Protein AF-W8X432-F1 (afdb_monomer_lite)

Sequence (60 aa):
MKRASDQPVPCPCGLPAAYADCYGRWHHGSLHLQAPDAQALMRSRYSAYVLDELDYLLRT

Foldseek 3Di:
DPDPPPPQPDQPLPDPDRVCVQLVCCLPNPCPVPQPDPVSLVSSLVSCVVVVSVVSVVVD

InterPro domains:
  IPR032710 NTF2-like domain superfamily [SSF54427] (34-60)
  IPR048469 YchJ-like, middle NTF2-like domain [PF17775] (37-60)

Radius of gyration: 12.09 Å; chains: 1; bounding box: 20×32×32 Å

Structure (mmCIF, N/CA/C/O backbone):
data_AF-W8X432-F1
#
_entry.id   AF-W8X432-F1
#
loop_
_atom_site.group_PDB
_atom_site.id
_atom_site.type_symbol
_atom_site.label_atom_id
_atom_site.label_alt_id
_atom_site.label_comp_id
_atom_site.label_asym_id
_atom_site.label_entity_id
_atom_site.label_seq_id
_atom_site.pdbx_PDB_ins_code
_atom_site.Cartn_x
_atom_site.Cartn_y
_atom_site.Cartn_z
_atom_site.occupancy
_atom_site.B_iso_or_equiv
_atom_site.auth_seq_id
_atom_site.auth_comp_id
_atom_site.auth_asym_id
_atom_site.auth_atom_id
_atom_site.pdbx_PDB_model_num
ATOM 1 N N . MET A 1 1 ? -12.040 18.611 -24.916 1.00 42.59 1 MET A N 1
ATOM 2 C CA . MET A 1 1 ? -11.630 18.856 -23.515 1.00 42.59 1 MET A CA 1
ATOM 3 C C . MET A 1 1 ? -11.326 17.517 -22.846 1.00 42.59 1 MET A C 1
ATOM 5 O O . MET A 1 1 ? -12.257 16.748 -22.652 1.00 42.59 1 MET A O 1
ATOM 9 N N . LYS A 1 2 ? -10.058 17.186 -22.551 1.00 46.22 2 LYS A N 1
ATOM 10 C CA . LYS A 1 2 ? -9.727 16.003 -21.731 1.00 46.22 2 LYS A CA 1
ATOM 11 C C . LYS A 1 2 ? -9.982 16.372 -20.267 1.00 46.22 2 LYS A C 1
ATOM 13 O O . LYS A 1 2 ? -9.407 17.346 -19.788 1.00 46.22 2 LYS A O 1
ATOM 18 N N . ARG A 1 3 ? -10.918 15.688 -19.602 1.00 47.66 3 ARG A N 1
ATOM 19 C CA . ARG A 1 3 ? -11.259 15.945 -18.195 1.00 47.66 3 ARG A CA 1
ATOM 20 C C . ARG A 1 3 ? -10.024 15.710 -17.321 1.00 47.66 3 ARG A C 1
ATOM 22 O O . ARG A 1 3 ? -9.331 14.717 -17.502 1.00 47.66 3 ARG A O 1
ATOM 29 N N . ALA A 1 4 ? -9.817 16.569 -16.325 1.00 50.72 4 ALA A N 1
ATOM 30 C CA . ALA A 1 4 ? -8.805 16.423 -15.273 1.00 50.72 4 ALA A CA 1
ATOM 31 C C . ALA A 1 4 ? -9.015 15.186 -14.358 1.00 50.72 4 ALA A C 1
ATOM 33 O O . ALA A 1 4 ? -8.352 15.054 -13.339 1.00 50.72 4 ALA A O 1
ATOM 34 N N . SER A 1 5 ? -9.947 14.292 -14.710 1.00 55.38 5 SER A N 1
ATOM 35 C CA . SER A 1 5 ? -10.385 13.118 -13.943 1.00 55.38 5 SER A CA 1
ATOM 36 C C . SER A 1 5 ? -9.726 11.804 -14.378 1.00 55.38 5 SER A C 1
ATOM 38 O O . SER A 1 5 ? -9.951 10.794 -13.728 1.00 55.38 5 SER A O 1
ATOM 40 N N . ASP A 1 6 ? -8.993 11.799 -15.496 1.00 57.81 6 ASP A N 1
ATOM 41 C CA . ASP A 1 6 ? -8.494 10.577 -16.155 1.00 57.81 6 ASP A CA 1
ATOM 42 C C . ASP A 1 6 ? -6.974 10.396 -16.005 1.00 57.81 6 ASP A C 1
ATOM 44 O O . ASP A 1 6 ? -6.357 9.582 -16.689 1.00 57.81 6 ASP A O 1
ATOM 48 N N . GLN A 1 7 ? -6.326 11.192 -15.144 1.00 62.81 7 GLN A N 1
ATOM 49 C CA . GLN A 1 7 ? -4.926 10.930 -14.836 1.00 62.81 7 GLN A CA 1
ATOM 50 C C . GLN A 1 7 ? -4.836 9.707 -13.924 1.00 62.81 7 GLN A C 1
ATOM 52 O O . GLN A 1 7 ? -5.470 9.698 -12.865 1.00 62.81 7 GLN A O 1
ATOM 57 N N . PRO A 1 8 ? -4.045 8.689 -14.305 1.00 71.88 8 PRO A N 1
ATOM 58 C CA . PRO A 1 8 ? -3.819 7.552 -13.438 1.00 71.88 8 PRO A CA 1
ATOM 59 C C . PRO A 1 8 ? -3.210 8.047 -12.129 1.00 71.88 8 PRO A C 1
ATOM 61 O O . PRO A 1 8 ? -2.161 8.694 -12.129 1.00 71.88 8 PRO A O 1
ATOM 64 N N . VAL A 1 9 ? -3.882 7.749 -11.016 1.00 85.69 9 VAL A N 1
ATOM 65 C CA . VAL A 1 9 ? -3.383 8.076 -9.679 1.00 85.69 9 VAL A CA 1
ATOM 66 C C . VAL A 1 9 ? -2.019 7.401 -9.518 1.00 85.69 9 VAL A C 1
ATOM 68 O O . VAL A 1 9 ? -1.937 6.183 -9.700 1.00 85.69 9 VAL A O 1
ATOM 71 N N . PRO A 1 10 ? -0.938 8.144 -9.227 1.00 90.31 10 PRO A N 1
ATOM 72 C CA . PRO A 1 10 ? 0.377 7.546 -9.056 1.00 90.31 10 PRO A CA 1
ATOM 73 C C . PRO A 1 10 ? 0.387 6.648 -7.819 1.00 90.31 10 PRO A C 1
ATOM 75 O O . PRO A 1 10 ? -0.226 6.958 -6.798 1.00 90.31 10 PRO A O 1
ATOM 78 N N . CYS A 1 11 ? 1.099 5.526 -7.893 1.00 92.00 11 CYS A N 1
ATOM 79 C CA . CYS A 1 11 ? 1.241 4.653 -6.737 1.00 92.00 11 CYS A CA 1
ATOM 80 C C . CYS A 1 11 ? 2.178 5.293 -5.687 1.00 92.00 11 CYS A C 1
ATOM 82 O O . CYS A 1 11 ? 3.282 5.713 -6.044 1.00 92.00 11 CYS A O 1
ATOM 84 N N . PRO A 1 12 ? 1.835 5.285 -4.383 1.00 91.81 12 PRO A N 1
ATOM 85 C CA . PRO A 1 12 ? 2.673 5.873 -3.324 1.00 91.81 12 PRO A CA 1
ATOM 86 C C . PRO A 1 12 ? 4.014 5.152 -3.103 1.00 91.81 12 PRO A C 1
ATOM 88 O O . PRO A 1 12 ? 4.829 5.573 -2.291 1.00 91.81 12 PRO A O 1
ATOM 91 N N . CYS A 1 13 ? 4.278 4.065 -3.826 1.00 89.44 13 CYS A N 1
ATOM 92 C CA . CYS A 1 13 ? 5.507 3.293 -3.710 1.00 89.44 13 CYS A CA 1
ATOM 93 C C . CYS A 1 13 ? 6.703 3.876 -4.472 1.00 89.44 13 CYS A C 1
ATOM 95 O O . CYS A 1 13 ? 7.794 3.309 -4.405 1.00 89.44 13 CYS A O 1
ATOM 97 N N . GLY A 1 14 ? 6.492 4.961 -5.224 1.00 85.38 14 GLY A N 1
ATOM 98 C CA . GLY A 1 14 ? 7.534 5.660 -5.977 1.00 85.38 14 GLY A CA 1
ATOM 99 C C . GLY A 1 14 ? 7.912 5.017 -7.314 1.00 85.38 14 GLY A C 1
ATOM 100 O O . GLY A 1 14 ? 8.771 5.548 -8.013 1.00 85.38 14 GLY A O 1
ATOM 101 N N . LEU A 1 15 ? 7.286 3.900 -7.702 1.00 87.00 15 LEU A N 1
ATOM 102 C CA . LEU A 1 15 ? 7.450 3.344 -9.046 1.00 87.00 15 LEU A CA 1
ATOM 103 C C . LEU A 1 15 ? 6.653 4.170 -10.070 1.00 87.00 15 LEU A C 1
ATOM 105 O O . LEU A 1 15 ? 5.560 4.638 -9.745 1.00 87.00 15 LEU A O 1
ATOM 109 N N . PRO A 1 16 ? 7.144 4.307 -11.316 1.00 87.56 16 PRO A N 1
ATOM 110 C CA . PRO A 1 16 ? 6.446 5.022 -12.382 1.00 87.56 16 PRO A CA 1
ATOM 111 C C . PRO A 1 16 ? 5.305 4.164 -12.958 1.00 87.56 16 PRO A C 1
ATOM 113 O O . PRO A 1 16 ? 5.329 3.765 -14.118 1.00 87.56 16 PRO A O 1
ATOM 116 N N . ALA A 1 17 ? 4.319 3.841 -12.122 1.00 89.25 17 ALA A N 1
ATOM 117 C CA . ALA A 1 17 ? 3.148 3.050 -12.473 1.00 89.25 17 ALA A CA 1
ATOM 118 C C . ALA A 1 17 ? 1.879 3.668 -11.876 1.00 89.25 17 ALA A C 1
ATOM 120 O O . ALA A 1 17 ? 1.894 4.241 -10.780 1.00 89.25 17 ALA A O 1
ATOM 121 N N . ALA A 1 18 ? 0.766 3.503 -12.590 1.00 92.50 18 ALA A N 1
ATOM 122 C CA . ALA A 1 18 ? -0.554 3.804 -12.062 1.00 92.50 18 ALA A CA 1
ATOM 123 C C . ALA A 1 18 ? -0.843 2.911 -10.848 1.00 92.50 18 ALA A C 1
ATOM 125 O O . ALA A 1 18 ? -0.503 1.727 -10.848 1.00 92.50 18 ALA A O 1
ATOM 126 N N . TYR A 1 19 ? -1.506 3.449 -9.827 1.00 92.81 19 TYR A N 1
ATOM 127 C CA . TYR A 1 19 ? -1.902 2.699 -8.636 1.00 92.81 19 TYR A CA 1
ATOM 128 C C . TYR A 1 19 ? -2.685 1.431 -8.998 1.00 92.81 19 TYR A C 1
ATOM 130 O O . TYR A 1 19 ? -2.354 0.361 -8.490 1.00 9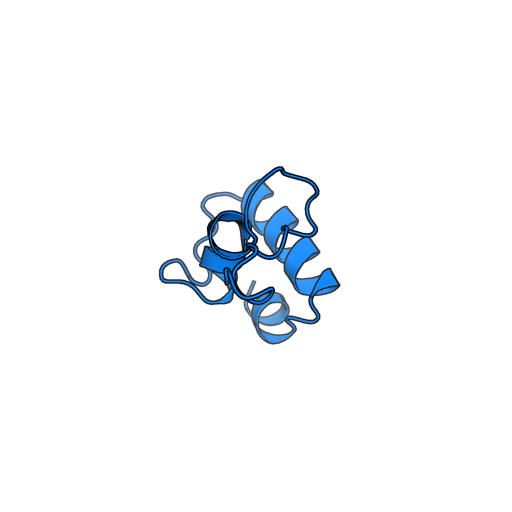2.81 19 TYR A O 1
ATOM 138 N N . ALA A 1 20 ? -3.649 1.538 -9.921 1.00 92.31 20 ALA A N 1
ATOM 139 C CA . ALA A 1 20 ? -4.479 0.421 -10.372 1.00 92.31 20 ALA A CA 1
ATOM 140 C C . ALA A 1 20 ? -3.650 -0.746 -10.940 1.00 92.31 20 ALA A C 1
ATOM 142 O O . ALA A 1 20 ? -3.905 -1.896 -10.590 1.00 92.31 20 ALA A O 1
ATOM 143 N N . ASP A 1 21 ? -2.615 -0.449 -11.730 1.00 92.00 21 ASP A N 1
ATOM 144 C CA . ASP A 1 21 ? -1.738 -1.457 -12.341 1.00 92.00 21 ASP A CA 1
ATOM 145 C C . ASP A 1 21 ? -0.617 -1.927 -11.395 1.00 92.00 21 ASP A C 1
ATOM 147 O O . ASP A 1 21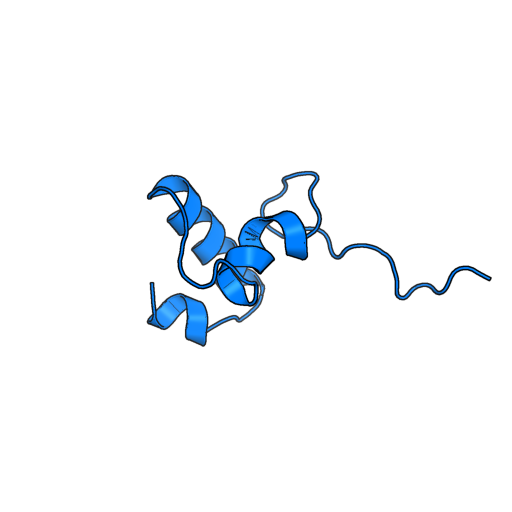 ? -0.020 -2.990 -11.584 1.00 92.00 21 ASP A O 1
ATOM 151 N N . CYS A 1 22 ? -0.323 -1.142 -10.355 1.00 94.19 22 CYS A N 1
ATOM 152 C CA . CYS A 1 22 ? 0.682 -1.449 -9.348 1.00 94.19 22 CYS A CA 1
ATOM 153 C C . CYS A 1 22 ? 0.084 -2.320 -8.230 1.00 94.19 22 CYS A C 1
ATOM 155 O O . CYS A 1 22 ? -0.180 -3.501 -8.459 1.00 94.19 22 CYS A O 1
ATOM 157 N N . TYR A 1 23 ? -0.123 -1.770 -7.030 1.00 95.56 23 TYR A N 1
ATOM 158 C CA . TYR A 1 23 ? -0.657 -2.506 -5.876 1.00 95.56 23 TYR A CA 1
ATOM 159 C C . TYR A 1 23 ? -2.185 -2.468 -5.772 1.00 95.56 23 TYR A C 1
ATOM 161 O O . TYR A 1 23 ? -2.771 -3.336 -5.130 1.00 95.56 23 TYR A O 1
ATOM 169 N N . GLY A 1 24 ? -2.849 -1.540 -6.470 1.00 94.12 24 GLY A N 1
ATOM 170 C CA . GLY A 1 24 ? -4.310 -1.455 -6.514 1.00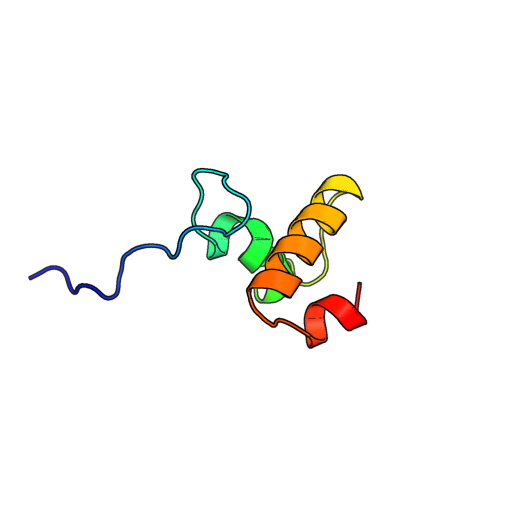 94.12 24 GLY A CA 1
ATOM 171 C C . GLY A 1 24 ? -4.958 -2.738 -7.039 1.00 94.12 24 GLY A C 1
ATOM 172 O O . GLY A 1 24 ? -6.012 -3.139 -6.548 1.00 94.12 24 GLY A O 1
ATOM 173 N N . ARG A 1 25 ? -4.280 -3.464 -7.942 1.00 95.81 25 ARG A N 1
ATOM 174 C CA . ARG A 1 25 ? -4.740 -4.772 -8.429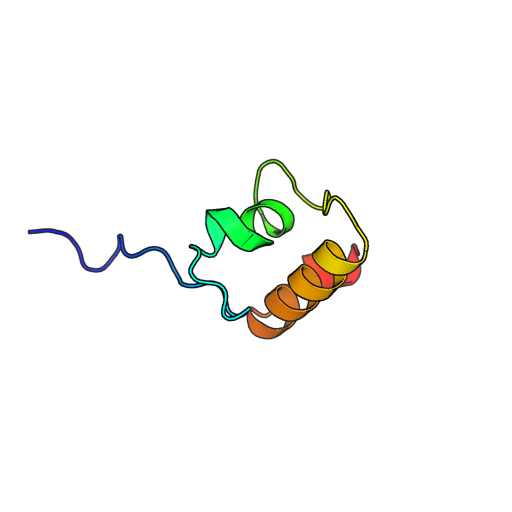 1.00 95.81 25 ARG A CA 1
ATOM 175 C C . ARG A 1 25 ? -4.851 -5.844 -7.339 1.00 95.81 25 ARG A C 1
ATOM 177 O O . ARG A 1 25 ? -5.637 -6.772 -7.504 1.00 95.81 25 ARG A O 1
ATOM 184 N N . TRP A 1 26 ? -4.077 -5.721 -6.257 1.00 97.56 26 TRP A N 1
ATOM 185 C CA . TRP A 1 26 ? -4.121 -6.621 -5.103 1.00 97.56 26 TRP A CA 1
ATOM 186 C C . TRP A 1 26 ? -4.982 -6.085 -3.965 1.00 97.56 26 TRP A C 1
ATOM 188 O O . TRP A 1 26 ? -5.434 -6.894 -3.171 1.00 97.56 26 TRP A O 1
ATOM 198 N N . HIS A 1 27 ? -5.219 -4.772 -3.885 1.00 96.44 27 HIS A N 1
ATOM 199 C CA . HIS A 1 27 ? -6.104 -4.183 -2.874 1.00 96.44 27 HIS A CA 1
ATOM 200 C C . HIS A 1 27 ? -7.584 -4.324 -3.251 1.00 96.44 27 HIS A C 1
ATOM 202 O O . HIS A 1 27 ? -8.395 -4.702 -2.413 1.00 96.44 27 HIS A O 1
ATOM 208 N N . HIS A 1 28 ? -7.921 -4.036 -4.516 1.00 95.31 28 HIS A N 1
ATOM 209 C CA . HIS A 1 28 ? -9.310 -3.942 -4.999 1.00 95.31 28 HIS A CA 1
ATOM 210 C C . HIS A 1 28 ? -9.541 -4.600 -6.364 1.00 95.31 28 HIS A C 1
ATOM 212 O O . HIS A 1 28 ? -10.665 -4.628 -6.862 1.00 95.31 28 HIS A O 1
ATOM 218 N N . GLY A 1 29 ? -8.479 -5.079 -7.016 1.00 92.50 29 GLY A N 1
ATOM 219 C CA . GLY A 1 29 ? -8.552 -5.640 -8.363 1.00 92.50 29 GLY A CA 1
ATOM 220 C C . GLY A 1 29 ? -8.865 -7.135 -8.405 1.00 92.50 29 GLY A C 1
ATOM 221 O O . GLY A 1 29 ? -9.079 -7.801 -7.395 1.00 92.50 29 GLY A O 1
ATOM 222 N N . SER A 1 30 ? -8.830 -7.690 -9.618 1.00 93.19 30 SER A N 1
ATOM 223 C CA . SER A 1 30 ? -9.063 -9.120 -9.875 1.00 93.19 30 SER A CA 1
ATOM 224 C C . SER A 1 30 ? -8.055 -10.050 -9.190 1.00 93.19 30 SER A C 1
ATOM 226 O O . SER A 1 30 ? -8.334 -11.233 -9.016 1.00 93.19 30 SER A O 1
ATOM 228 N N . LEU A 1 31 ? -6.900 -9.518 -8.782 1.00 96.31 31 LEU A N 1
ATOM 229 C CA . LEU A 1 31 ? -5.851 -10.239 -8.068 1.00 96.31 31 LEU A CA 1
ATOM 230 C C . LEU A 1 31 ? -5.883 -9.952 -6.558 1.00 96.31 31 LEU A C 1
ATOM 232 O O . LEU A 1 31 ? -4.842 -9.993 -5.904 1.00 96.31 31 LEU A O 1
ATOM 236 N N . HIS A 1 32 ? -7.055 -9.644 -5.993 1.00 97.25 32 HIS A N 1
ATOM 237 C CA . HIS A 1 32 ? -7.201 -9.321 -4.570 1.00 97.25 32 HIS A CA 1
ATOM 238 C C . HIS A 1 32 ? -6.503 -10.338 -3.659 1.00 97.25 32 HIS A C 1
ATOM 240 O O . HIS A 1 32 ? -6.697 -11.543 -3.831 1.00 97.25 32 HIS A O 1
A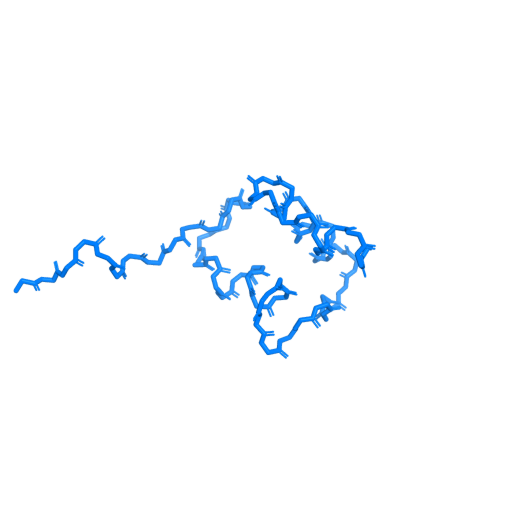TOM 246 N N . LEU A 1 33 ? -5.703 -9.845 -2.708 1.00 97.38 33 LEU A N 1
ATOM 247 C CA . LEU A 1 33 ? -4.872 -10.615 -1.765 1.00 97.38 33 LEU A CA 1
ATOM 248 C C . LEU A 1 33 ? -3.842 -11.579 -2.390 1.00 97.38 33 LEU A C 1
ATOM 250 O O . LEU A 1 33 ? -3.273 -12.411 -1.687 1.00 97.38 33 LEU A O 1
ATOM 254 N N . GLN A 1 34 ? -3.578 -11.487 -3.693 1.00 97.81 34 GLN A N 1
ATOM 255 C CA . GLN A 1 34 ? -2.705 -12.417 -4.421 1.00 97.81 34 GLN A CA 1
ATOM 256 C C . GLN A 1 34 ? -1.378 -11.754 -4.813 1.00 97.81 34 GLN A C 1
ATOM 258 O O . GLN A 1 34 ? -0.962 -11.782 -5.975 1.00 97.81 34 GLN A O 1
ATOM 263 N N . ALA A 1 35 ? -0.700 -11.134 -3.842 1.00 96.94 35 ALA A N 1
ATOM 264 C CA . ALA A 1 35 ? 0.683 -10.713 -4.043 1.00 96.94 35 ALA A CA 1
ATOM 265 C C . ALA A 1 35 ? 1.562 -11.961 -4.316 1.00 96.94 35 ALA A C 1
ATOM 267 O O . ALA A 1 35 ? 1.477 -12.931 -3.566 1.00 96.94 35 ALA A O 1
ATOM 268 N N . PRO A 1 36 ? 2.386 -11.973 -5.381 1.00 97.25 36 PRO A N 1
ATOM 269 C CA . PRO A 1 36 ? 3.058 -13.178 -5.875 1.00 97.25 36 PRO A CA 1
ATOM 270 C C . PRO A 1 36 ? 4.238 -13.626 -5.007 1.00 97.25 36 PRO A C 1
ATOM 272 O O . PRO A 1 36 ? 4.659 -14.776 -5.094 1.00 97.25 36 PRO A O 1
ATOM 275 N N . ASP A 1 37 ? 4.786 -12.723 -4.195 1.00 97.06 37 ASP A N 1
ATOM 276 C CA . ASP A 1 37 ? 5.913 -12.986 -3.311 1.00 97.06 37 ASP A CA 1
ATOM 277 C C . ASP A 1 37 ? 5.876 -12.074 -2.070 1.00 97.06 37 ASP A C 1
ATOM 279 O O . ASP A 1 37 ? 5.099 -11.116 -1.981 1.00 97.06 37 ASP A O 1
ATOM 283 N N . ALA A 1 38 ? 6.725 -12.378 -1.085 1.00 97.62 38 ALA A N 1
ATOM 284 C CA . ALA A 1 38 ? 6.771 -11.647 0.180 1.00 97.62 38 ALA A CA 1
ATOM 285 C C . ALA A 1 38 ? 7.187 -10.174 0.010 1.00 97.62 38 ALA A C 1
ATOM 287 O O . ALA A 1 38 ? 6.657 -9.298 0.694 1.00 97.62 38 ALA A O 1
ATOM 288 N N . GLN A 1 39 ? 8.107 -9.873 -0.913 1.00 96.00 39 GLN A N 1
ATOM 289 C CA . GLN A 1 39 ? 8.567 -8.504 -1.154 1.00 96.00 39 GLN A CA 1
ATOM 290 C C . GLN A 1 39 ? 7.440 -7.648 -1.745 1.00 96.00 39 GLN A C 1
ATOM 292 O O . GLN A 1 39 ? 7.221 -6.510 -1.318 1.00 96.00 39 GLN A O 1
ATOM 297 N N . ALA A 1 40 ? 6.720 -8.200 -2.717 1.00 95.94 40 ALA A N 1
ATOM 298 C CA . ALA A 1 40 ? 5.524 -7.629 -3.303 1.00 95.94 40 ALA A CA 1
ATOM 299 C C . ALA A 1 40 ? 4.459 -7.366 -2.234 1.00 95.94 40 ALA A C 1
ATOM 301 O O . ALA A 1 40 ? 3.926 -6.255 -2.168 1.00 95.94 40 ALA A O 1
ATOM 302 N N . LEU A 1 41 ? 4.209 -8.338 -1.351 1.00 97.75 41 LEU A N 1
ATOM 303 C CA . LEU A 1 41 ? 3.251 -8.181 -0.263 1.00 97.75 41 LEU A CA 1
ATOM 304 C C . LEU A 1 41 ? 3.641 -7.038 0.682 1.00 97.75 41 LEU A C 1
ATOM 306 O O . LEU A 1 41 ? 2.825 -6.160 0.949 1.00 97.75 41 LEU A O 1
ATOM 310 N N . MET A 1 42 ? 4.895 -6.983 1.140 1.00 97.06 42 MET A N 1
ATOM 311 C CA . MET A 1 42 ? 5.360 -5.921 2.044 1.00 97.06 42 MET A CA 1
ATOM 312 C C . MET A 1 42 ? 5.210 -4.520 1.432 1.00 97.06 42 MET A C 1
ATOM 314 O O . MET A 1 42 ? 4.767 -3.591 2.107 1.00 97.06 42 MET A O 1
ATOM 318 N N . ARG A 1 43 ? 5.538 -4.354 0.144 1.00 95.81 43 ARG A N 1
ATOM 319 C CA . ARG A 1 43 ? 5.402 -3.061 -0.552 1.00 95.81 43 ARG A CA 1
ATOM 320 C C . ARG A 1 43 ? 3.943 -2.677 -0.814 1.00 95.81 43 ARG A C 1
ATOM 322 O O . ARG A 1 43 ? 3.594 -1.496 -0.735 1.00 95.81 43 ARG A O 1
ATOM 329 N N . SER A 1 44 ? 3.093 -3.665 -1.086 1.00 96.62 44 SER A N 1
ATOM 330 C CA . SER A 1 44 ? 1.645 -3.480 -1.177 1.00 96.62 44 SER A CA 1
ATOM 331 C C . SER A 1 44 ? 1.073 -3.021 0.162 1.00 96.62 44 SER A C 1
ATOM 333 O O . SER A 1 44 ? 0.386 -2.007 0.201 1.00 96.62 44 SER A O 1
ATOM 335 N N . ARG A 1 45 ? 1.452 -3.671 1.271 1.00 97.75 45 ARG A N 1
ATOM 336 C CA . ARG A 1 45 ? 1.042 -3.288 2.633 1.00 97.75 45 ARG A CA 1
ATOM 337 C C . ARG A 1 45 ? 1.479 -1.872 3.004 1.00 97.75 45 ARG A C 1
ATOM 339 O O . ARG A 1 45 ? 0.687 -1.123 3.559 1.00 97.75 45 ARG A O 1
ATOM 346 N N . TYR A 1 46 ? 2.693 -1.457 2.640 1.00 96.75 46 TYR A N 1
ATOM 347 C CA . TYR A 1 46 ? 3.103 -0.056 2.804 1.00 96.75 46 TYR A CA 1
ATOM 348 C C . TYR A 1 46 ? 2.165 0.908 2.060 1.00 96.75 46 TYR A C 1
ATOM 350 O O . TYR A 1 46 ? 1.721 1.905 2.621 1.00 96.75 46 TYR A O 1
ATOM 358 N N . SER A 1 47 ? 1.824 0.593 0.809 1.00 96.12 47 SER A N 1
ATOM 359 C CA . SER A 1 47 ? 0.930 1.439 0.010 1.00 96.12 47 SER A CA 1
ATOM 360 C C . SER A 1 47 ? -0.489 1.470 0.583 1.00 96.12 47 SER A C 1
ATOM 362 O O . SER A 1 47 ? -1.108 2.526 0.587 1.00 96.12 47 SER A O 1
ATOM 364 N N . ALA A 1 48 ? -0.976 0.343 1.110 1.00 97.19 48 ALA A N 1
ATOM 365 C CA . ALA A 1 48 ? -2.253 0.253 1.813 1.00 97.19 48 ALA A CA 1
ATOM 366 C C . ALA A 1 48 ? -2.273 1.134 3.070 1.00 97.19 48 ALA A C 1
ATOM 368 O O . ALA A 1 48 ? -3.235 1.856 3.286 1.00 97.19 48 ALA A O 1
ATOM 369 N N . TYR A 1 49 ? -1.186 1.150 3.847 1.00 97.50 49 TYR A N 1
ATOM 370 C CA . TYR A 1 49 ? -1.051 2.038 5.004 1.00 97.50 49 TYR A CA 1
ATOM 371 C C . TYR A 1 49 ? -1.109 3.522 4.618 1.00 97.50 49 TYR A C 1
ATOM 373 O O . TYR A 1 49 ? -1.814 4.294 5.256 1.00 97.50 49 TYR A O 1
ATOM 381 N N . VAL A 1 50 ? -0.407 3.929 3.553 1.00 96.31 50 VAL A N 1
ATOM 382 C CA . VAL A 1 50 ? -0.424 5.327 3.074 1.00 96.31 50 VAL A CA 1
ATOM 383 C C . VAL A 1 50 ? -1.811 5.752 2.572 1.00 96.31 50 VAL A C 1
ATOM 385 O O . VAL A 1 50 ? -2.160 6.925 2.669 1.00 96.31 50 VAL A O 1
ATOM 388 N N . LEU A 1 51 ? -2.585 4.811 2.030 1.00 95.06 51 LEU A N 1
ATOM 389 C CA . LEU A 1 51 ? -3.913 5.047 1.457 1.00 95.06 51 LEU A CA 1
ATOM 390 C C . LEU A 1 51 ? -5.069 4.771 2.435 1.00 95.06 51 LEU A C 1
ATOM 392 O O . LEU A 1 51 ? -6.219 4.856 2.020 1.00 95.06 51 LEU A O 1
ATOM 396 N N . ASP A 1 52 ? -4.772 4.464 3.701 1.00 96.88 52 ASP A N 1
ATOM 397 C CA . ASP A 1 52 ? -5.759 4.132 4.744 1.00 96.88 52 ASP A CA 1
ATOM 398 C C . ASP A 1 52 ? -6.653 2.912 4.411 1.00 96.88 52 ASP A C 1
ATOM 400 O O . ASP A 1 52 ? -7.832 2.836 4.747 1.00 96.88 52 ASP A O 1
ATOM 404 N N . GLU A 1 53 ? -6.076 1.907 3.748 1.00 96.88 53 GLU A N 1
ATOM 405 C CA . GLU A 1 53 ? -6.750 0.670 3.326 1.00 96.88 53 GLU A CA 1
ATOM 406 C C . GLU A 1 53 ? -6.705 -0.395 4.437 1.00 96.88 53 GLU A C 1
ATOM 408 O O . GLU A 1 53 ? -6.052 -1.441 4.319 1.00 96.88 53 GLU A O 1
ATOM 413 N N . LEU A 1 54 ? -7.377 -0.114 5.557 1.00 97.06 54 LEU A N 1
ATOM 414 C CA . LEU A 1 54 ? -7.318 -0.938 6.771 1.00 97.06 54 LEU A CA 1
ATOM 415 C C . LEU A 1 54 ? -7.718 -2.403 6.532 1.00 97.06 54 LEU A C 1
ATOM 417 O O . LEU A 1 54 ? -7.055 -3.316 7.028 1.00 97.06 54 LEU A O 1
ATOM 421 N N . ASP A 1 55 ? -8.760 -2.643 5.738 1.00 97.31 55 ASP A N 1
ATOM 422 C CA . ASP A 1 55 ? -9.248 -3.999 5.467 1.00 97.31 55 ASP A CA 1
ATOM 423 C C . ASP A 1 55 ? -8.194 -4.866 4.770 1.00 9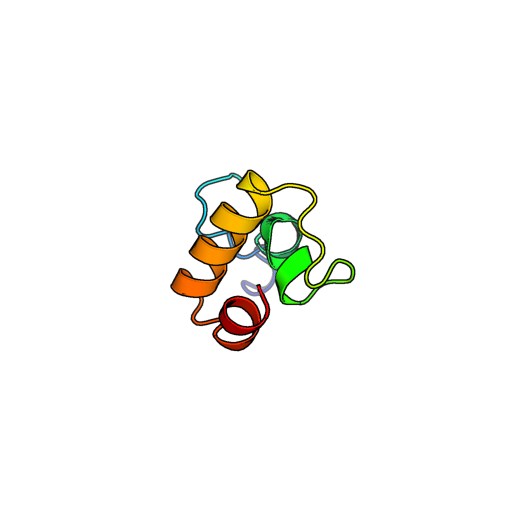7.31 55 ASP A C 1
ATOM 425 O O . ASP A 1 55 ? -8.058 -6.056 5.066 1.00 97.31 55 ASP A O 1
ATOM 429 N N . TYR A 1 56 ? -7.404 -4.280 3.870 1.00 97.25 56 TYR A N 1
ATOM 430 C CA . TYR A 1 56 ? -6.316 -4.995 3.209 1.00 97.25 56 TYR A CA 1
ATOM 431 C C . TYR A 1 56 ? -5.191 -5.340 4.194 1.00 97.25 56 TYR A C 1
ATOM 433 O O . TYR A 1 56 ? -4.663 -6.455 4.170 1.00 97.25 56 TYR A O 1
ATOM 441 N N . LEU A 1 57 ? -4.857 -4.411 5.097 1.00 98.00 57 LEU A N 1
ATOM 442 C CA . LEU A 1 57 ? -3.834 -4.610 6.127 1.00 98.00 57 LEU A CA 1
ATOM 443 C C . LEU A 1 57 ? -4.199 -5.711 7.127 1.00 98.00 57 LEU A C 1
ATOM 445 O O . LEU A 1 57 ? -3.310 -6.429 7.577 1.00 98.00 57 LEU A O 1
ATOM 449 N N . LEU A 1 58 ? -5.478 -5.849 7.480 1.00 98.19 58 LEU A N 1
ATOM 450 C CA . LEU A 1 58 ? -5.939 -6.874 8.422 1.00 98.19 58 LEU A CA 1
ATOM 451 C C . LEU A 1 58 ? -5.998 -8.276 7.806 1.00 98.19 58 LEU A C 1
ATOM 453 O O . LEU A 1 58 ? -5.921 -9.269 8.527 1.00 98.19 58 LEU A O 1
ATOM 457 N N . ARG A 1 59 ? -6.159 -8.371 6.483 1.00 97.50 59 ARG A N 1
ATOM 458 C CA . ARG A 1 59 ? -6.301 -9.649 5.767 1.00 97.50 59 ARG A CA 1
ATOM 459 C C . ARG A 1 59 ? -4.988 -10.192 5.199 1.00 97.50 59 ARG A C 1
ATOM 461 O O . ARG A 1 59 ? -5.010 -11.239 4.554 1.00 97.50 59 ARG A O 1
ATOM 468 N N . THR A 1 60 ? -3.878 -9.490 5.414 1.00 94.69 60 THR A N 1
ATOM 469 C CA . THR A 1 60 ? -2.535 -9.846 4.931 1.00 94.69 60 THR A CA 1
ATOM 470 C C . THR A 1 60 ? -1.485 -9.697 6.017 1.00 94.69 60 THR A C 1
ATOM 472 O O . THR A 1 60 ? -0.379 -10.243 5.830 1.00 94.69 60 THR A O 1
#

pLDDT: mean 89.42, std 14.47, range [42.59, 98.19]

Secondary structure (DSSP, 8-state):
---TT-SPPBPTTSSSSBTIIIIIHHHTSTTTT--SSHHHHHHHHHHHHHTT-HHHHHT-

Organism: Castellaniella defragrans (strain DSM 12143 / CCUG 39792 / 65Phen) (NCBI:txid1437824)